Protein AF-A0A0M3JD39-F1 (afdb_monomer_lite)

Secondary structure (DSSP, 8-state):
-GGG---HHHHHHHHHHHGGGT-SSEEEHHHHHHHHHHHHHHHHHTT-GGGHHHHHHHHHHHH--TTSS-TTEEEHHHHHHHHTT--HHHHHHHHHHHHHHHHHHHT--HHHHHHHHHHHTT-SSPPPHHHHHHHHHHHHSS-HHHHHHHHHHHHHH-SSSHHHHHHHHHHHT--

Organism: Anisakis simplex (NCBI:txid6269)

pLDDT: mean 79.75, std 14.29, range [44.03, 97.19]

Foldseek 3Di:
DVVLPFDPLLVVLQCQLCVVVVHHWKGFLVSSLVSCLVRLVVLLCVPPVPCSVVLSVVLLPQLADPPDPCRGMGTPCSSSVVRPPHDDSVVSVVSSLLSQLLCLLVVLDLVSLLVSLVVVLPDLDAPDLVSLLSLLVSCPDPDPSSVVSSVVSVVSNPPDDHPVSSVVSNVVVVD

Radius of gyration: 19.12 Å; chains: 1; bounding box: 39×34×53 Å

Sequence (175 aa):
MADLNVDSEVRDVWLSTVFPLNVAFIVPMETLRRQIRSHFGLIVERCYPDLVNNVIDTIMSLLNDKAEWEPELISVFQFVTLFRGKHVTPFIENLAHEAWITSSLSSRQVSSVHEVMNRLSQVPVVPPLESLRHISLVLVCPDRQIQVIIGSCIILISLSELISDFLQSFHSLFL

Structure (mmCIF, N/CA/C/O backbone):
data_AF-A0A0M3JD39-F1
#
_entry.id   AF-A0A0M3JD39-F1
#
loop_
_atom_site.group_PDB
_atom_site.id
_atom_site.type_symbol
_atom_site.label_atom_id
_atom_site.label_alt_id
_atom_site.label_comp_id
_atom_site.label_asym_id
_atom_site.label_entity_id
_atom_site.label_seq_id
_atom_site.pdbx_PDB_ins_code
_atom_site.Cartn_x
_atom_site.Cartn_y
_atom_site.Cartn_z
_atom_site.occupancy
_atom_site.B_iso_or_equiv
_atom_site.auth_seq_id
_atom_site.auth_comp_id
_atom_site.auth_asym_id
_atom_site.auth_atom_id
_atom_site.pdbx_PDB_model_num
ATOM 1 N N . MET A 1 1 ? -16.790 -3.753 16.085 1.00 56.59 1 MET A N 1
ATOM 2 C CA . MET A 1 1 ? -15.645 -4.026 15.176 1.00 56.59 1 MET A CA 1
ATOM 3 C C . MET A 1 1 ? -15.625 -5.459 14.663 1.00 56.59 1 MET A C 1
ATOM 5 O O . MET A 1 1 ? -15.325 -5.627 13.489 1.00 56.59 1 MET A O 1
ATOM 9 N N . ALA A 1 2 ? -15.956 -6.473 15.477 1.00 52.16 2 ALA A N 1
ATOM 10 C CA . ALA A 1 2 ? -16.177 -7.836 14.972 1.00 52.16 2 ALA A CA 1
ATOM 11 C C . ALA A 1 2 ? -17.248 -7.870 13.857 1.00 52.16 2 ALA A C 1
ATOM 13 O O . ALA A 1 2 ? -17.070 -8.552 12.856 1.00 52.16 2 ALA A O 1
ATOM 14 N N . ASP A 1 3 ? -18.269 -7.013 13.963 1.00 58.50 3 ASP A N 1
ATOM 15 C CA . ASP A 1 3 ? -19.356 -6.892 12.975 1.00 58.50 3 ASP A CA 1
ATOM 16 C C . ASP A 1 3 ? -18.955 -6.216 11.653 1.00 58.50 3 ASP A C 1
ATOM 18 O O . ASP A 1 3 ? -19.733 -6.195 10.704 1.00 58.50 3 ASP A O 1
ATOM 22 N N . LEU A 1 4 ? -17.750 -5.636 11.568 1.00 63.84 4 LEU A N 1
ATOM 23 C CA . LEU A 1 4 ? -17.287 -4.934 10.364 1.00 63.84 4 LEU A CA 1
ATOM 24 C C . LEU A 1 4 ? -16.603 -5.867 9.349 1.00 63.84 4 LEU A C 1
ATOM 26 O O . LEU A 1 4 ? -16.231 -5.410 8.271 1.00 63.84 4 LEU A O 1
ATOM 30 N N . ASN A 1 5 ? -16.482 -7.161 9.676 1.00 70.75 5 ASN A N 1
ATOM 31 C CA . ASN A 1 5 ? -15.933 -8.219 8.821 1.00 70.75 5 ASN A CA 1
ATOM 32 C C . ASN A 1 5 ? -14.549 -7.882 8.230 1.00 70.75 5 ASN A C 1
ATOM 34 O O . ASN A 1 5 ? -14.297 -8.062 7.040 1.00 70.75 5 ASN A O 1
ATOM 38 N N . VAL A 1 6 ? -13.675 -7.332 9.074 1.00 77.69 6 VAL A N 1
ATOM 39 C CA . VAL A 1 6 ? -12.301 -6.949 8.722 1.00 77.69 6 VAL A CA 1
ATOM 40 C C . VAL A 1 6 ? -11.326 -7.922 9.363 1.00 77.69 6 VAL A C 1
ATOM 42 O O . VAL A 1 6 ? -11.576 -8.389 10.484 1.00 77.69 6 VAL A O 1
ATOM 45 N N . ASP A 1 7 ? -10.227 -8.178 8.655 1.00 84.94 7 ASP A N 1
ATOM 46 C CA . ASP A 1 7 ? -9.098 -8.991 9.105 1.00 84.94 7 ASP A CA 1
ATOM 47 C C . ASP A 1 7 ? -8.640 -8.590 10.522 1.00 84.94 7 ASP A C 1
ATOM 49 O O . ASP A 1 7 ? -8.709 -7.414 10.906 1.00 84.94 7 ASP A O 1
ATOM 53 N N . SER A 1 8 ? -8.198 -9.569 11.314 1.00 88.25 8 SER A N 1
ATOM 54 C CA . SER A 1 8 ? -7.684 -9.340 12.667 1.00 88.25 8 SER A CA 1
ATOM 55 C C . SER A 1 8 ? -6.525 -8.351 12.670 1.00 88.25 8 SER A C 1
ATOM 57 O O . SER A 1 8 ? -6.513 -7.467 13.517 1.00 88.25 8 SER A O 1
ATOM 59 N N . GLU A 1 9 ? -5.630 -8.408 11.683 1.00 90.62 9 GLU A N 1
ATOM 60 C CA . GLU A 1 9 ? -4.468 -7.510 11.633 1.00 90.62 9 GLU A CA 1
ATOM 61 C C . GLU A 1 9 ? -4.879 -6.036 11.485 1.00 90.62 9 GLU A C 1
ATOM 63 O O . GLU A 1 9 ? -4.348 -5.153 12.157 1.00 90.62 9 GLU A O 1
ATOM 68 N N . VAL A 1 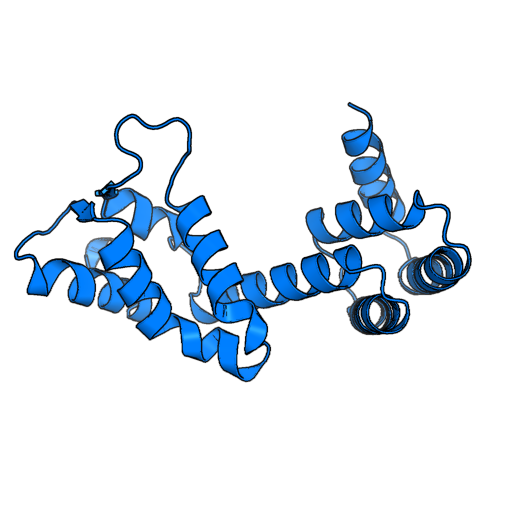10 ? -5.888 -5.754 10.654 1.00 92.75 10 VAL A N 1
ATOM 69 C CA . VAL A 1 10 ? -6.434 -4.394 10.495 1.00 92.75 10 VAL A CA 1
ATOM 70 C C . VAL A 1 10 ? -7.144 -3.944 11.764 1.00 92.75 10 VAL A C 1
ATOM 72 O O . VAL A 1 10 ? -7.052 -2.780 12.158 1.00 92.75 10 VAL A O 1
ATOM 75 N N . ARG A 1 11 ? -7.848 -4.859 12.434 1.00 91.38 11 ARG A N 1
ATOM 76 C CA . ARG A 1 11 ? -8.485 -4.561 13.717 1.00 91.38 11 ARG A CA 1
ATOM 77 C C . ARG A 1 11 ? -7.454 -4.196 14.778 1.00 91.38 11 ARG A C 1
ATOM 79 O O . ARG A 1 11 ? -7.678 -3.226 15.498 1.00 91.38 11 ARG A O 1
ATOM 86 N N . ASP A 1 12 ? -6.348 -4.925 14.842 1.00 93.19 12 ASP A N 1
ATOM 87 C CA . ASP A 1 12 ? -5.284 -4.702 15.816 1.00 93.19 12 ASP A CA 1
ATOM 88 C C . ASP A 1 12 ? -4.631 -3.331 15.619 1.00 93.19 12 ASP A C 1
ATOM 90 O O . ASP A 1 12 ? -4.469 -2.601 16.595 1.00 93.19 12 ASP A O 1
ATOM 94 N N . VAL A 1 13 ? -4.404 -2.911 14.367 1.00 95.50 13 VAL A N 1
ATOM 95 C CA . VAL A 1 13 ? -3.943 -1.548 14.042 1.00 95.50 13 VAL A CA 1
ATOM 96 C C . VAL A 1 13 ? -4.898 -0.481 14.578 1.00 95.50 13 VAL A C 1
ATOM 98 O O . VAL A 1 13 ? -4.465 0.511 15.170 1.00 95.50 13 VAL A O 1
ATOM 101 N N . TRP A 1 14 ? -6.210 -0.646 14.380 1.00 94.88 14 TRP A N 1
ATOM 102 C CA . TRP A 1 14 ? -7.174 0.339 14.877 1.00 94.88 14 TRP A CA 1
ATOM 103 C C . TRP A 1 14 ? -7.189 0.376 16.405 1.00 94.88 14 TRP A C 1
ATOM 105 O O . TRP A 1 14 ? -7.091 1.450 16.999 1.00 94.88 14 TRP A O 1
ATOM 115 N N . LEU A 1 15 ? -7.267 -0.794 17.045 1.00 93.00 15 LEU A N 1
ATOM 116 C CA . LEU A 1 15 ? -7.310 -0.919 18.501 1.00 93.00 15 LEU A CA 1
ATOM 117 C C . LEU A 1 15 ? -6.044 -0.356 19.160 1.00 93.00 15 LEU A C 1
ATOM 119 O O . LEU A 1 15 ? -6.155 0.383 20.140 1.00 93.00 15 LEU A O 1
ATOM 123 N N . SER A 1 16 ? -4.862 -0.621 18.598 1.00 93.88 16 SER A N 1
ATOM 124 C CA . SER A 1 16 ? -3.594 -0.071 19.088 1.00 93.88 16 SER A CA 1
ATOM 125 C C . SER A 1 16 ? -3.497 1.449 18.911 1.00 93.88 16 SER A C 1
ATOM 127 O O . SER A 1 16 ? -2.785 2.113 19.664 1.00 93.88 16 SER A O 1
ATOM 129 N N . THR A 1 17 ? -4.232 2.016 17.948 1.00 93.88 17 THR A N 1
ATOM 130 C CA . THR A 1 17 ? -4.314 3.465 17.722 1.00 93.88 17 THR A CA 1
ATOM 131 C C . THR A 1 17 ? -5.248 4.142 18.725 1.00 93.88 17 THR A C 1
ATOM 133 O O . THR A 1 17 ? -4.900 5.184 19.282 1.00 93.88 17 THR A O 1
ATOM 136 N N . VAL A 1 18 ? -6.434 3.574 18.962 1.00 93.56 18 VAL A N 1
ATOM 137 C CA . VAL A 1 18 ? -7.475 4.218 19.781 1.00 93.56 18 VAL A CA 1
ATOM 138 C C . VAL A 1 18 ? -7.276 4.028 21.282 1.00 93.56 18 VAL A C 1
ATOM 140 O O . VAL A 1 18 ? -7.604 4.930 22.054 1.00 93.56 18 VAL A O 1
ATOM 143 N N . PHE A 1 19 ? -6.717 2.887 21.705 1.00 89.81 19 PHE A N 1
ATOM 144 C CA . PHE A 1 19 ? -6.573 2.547 23.122 1.00 89.81 19 PHE A CA 1
ATOM 145 C C . PHE A 1 19 ? -5.743 3.580 23.909 1.00 89.81 19 PHE A C 1
ATOM 147 O O . PHE A 1 19 ? -6.220 4.037 24.948 1.00 89.81 19 PHE A O 1
ATOM 154 N N . PRO A 1 20 ? -4.571 4.051 23.426 1.00 87.69 20 PRO A N 1
ATOM 155 C CA . PRO A 1 20 ? -3.790 5.074 24.129 1.00 87.69 20 PRO A CA 1
ATOM 156 C C . PRO A 1 20 ? -4.463 6.451 24.174 1.00 87.69 20 PRO A C 1
ATOM 158 O O . PRO A 1 20 ? -4.124 7.275 25.019 1.00 87.69 20 PRO A O 1
ATOM 161 N N . LEU A 1 21 ? -5.384 6.718 23.246 1.00 86.06 21 LEU A N 1
ATOM 162 C CA . LEU A 1 21 ? -6.061 8.006 23.099 1.00 86.06 21 LEU A CA 1
ATOM 163 C C . LEU A 1 21 ? -7.397 8.067 23.854 1.00 86.06 21 LEU A C 1
ATOM 165 O O . LEU A 1 21 ? -7.973 9.145 23.967 1.00 86.06 21 LEU A O 1
ATOM 169 N N . ASN A 1 22 ? -7.894 6.931 24.357 1.00 87.25 22 ASN A N 1
ATOM 170 C CA . ASN A 1 22 ? -9.224 6.802 24.959 1.00 87.25 22 ASN A CA 1
ATOM 171 C C . ASN A 1 22 ? -10.356 7.341 24.053 1.00 87.25 22 ASN A C 1
ATOM 173 O O . ASN A 1 22 ? -11.331 7.931 24.518 1.00 87.25 22 ASN A O 1
ATOM 177 N N . VAL A 1 23 ? -10.208 7.150 22.740 1.00 85.56 23 VAL A N 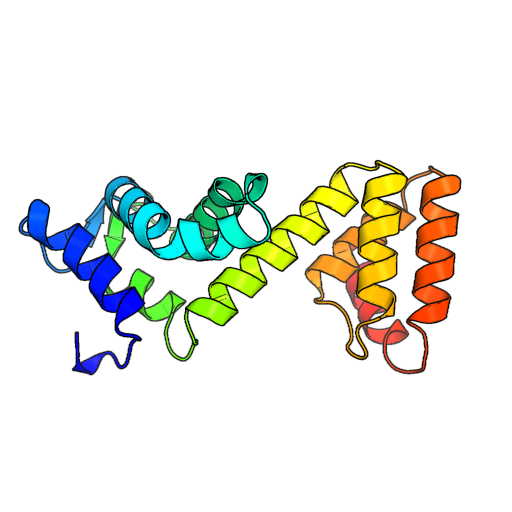1
ATOM 178 C CA . VAL A 1 23 ? -11.223 7.455 21.717 1.00 85.56 23 VAL A CA 1
ATOM 179 C C . VAL A 1 23 ? -11.722 6.151 21.094 1.00 85.56 23 VAL A C 1
ATOM 181 O O . VAL A 1 23 ? -11.231 5.078 21.427 1.00 85.56 23 VAL A O 1
ATOM 184 N N . ALA A 1 24 ? -12.714 6.212 20.204 1.00 80.31 24 ALA A N 1
ATOM 185 C CA . ALA A 1 24 ? -13.252 5.006 19.561 1.00 80.31 24 ALA A CA 1
ATOM 186 C C . ALA A 1 24 ? -13.388 5.120 18.038 1.00 80.31 24 ALA A C 1
ATOM 188 O O . ALA A 1 24 ? -13.113 4.155 17.323 1.00 80.31 24 ALA A O 1
ATOM 189 N N . PHE A 1 25 ? -13.816 6.283 17.539 1.00 87.62 25 PHE A N 1
ATOM 190 C CA . PHE A 1 25 ? -14.304 6.410 16.163 1.00 87.62 25 PHE A CA 1
ATOM 191 C C . PHE A 1 25 ? -13.451 7.285 15.255 1.00 87.62 25 PHE A C 1
ATOM 193 O O . PHE A 1 25 ? -13.523 7.107 14.045 1.00 87.62 25 PHE A O 1
ATOM 200 N N . ILE A 1 26 ? -12.675 8.214 15.807 1.00 91.94 26 ILE A N 1
ATOM 201 C CA . ILE A 1 26 ? -11.874 9.175 15.045 1.00 91.94 26 ILE A CA 1
ATOM 202 C C . ILE A 1 26 ? -10.506 9.269 15.710 1.00 91.94 26 ILE A C 1
ATOM 204 O O . ILE A 1 26 ? -10.424 9.324 16.940 1.00 91.94 26 ILE A O 1
ATOM 208 N N . VAL A 1 27 ? -9.446 9.256 14.905 1.00 93.69 27 VAL A N 1
ATOM 209 C CA . VAL A 1 27 ? -8.057 9.311 15.370 1.00 93.69 27 VAL A CA 1
ATOM 210 C C . VAL A 1 27 ? -7.240 10.311 14.552 1.00 93.69 27 VAL A C 1
ATOM 212 O O . VAL A 1 27 ? -7.514 10.488 13.365 1.00 93.69 27 VAL A O 1
ATOM 215 N N . PRO A 1 28 ? -6.195 10.919 15.141 1.00 93.19 28 PRO A N 1
ATOM 216 C CA . PRO A 1 28 ? -5.231 11.708 14.386 1.00 93.19 28 PRO A CA 1
ATOM 217 C C . PRO A 1 28 ? -4.488 10.852 13.359 1.00 93.19 28 PRO A C 1
ATOM 219 O O . PRO A 1 28 ? -3.964 9.780 13.694 1.00 93.19 28 PRO A O 1
ATOM 222 N N . MET A 1 29 ? -4.384 11.371 12.137 1.00 91.44 29 MET A N 1
ATOM 223 C CA . MET A 1 29 ? -3.742 10.731 10.990 1.00 91.44 29 MET A CA 1
ATOM 224 C C . MET A 1 29 ? -2.323 10.256 11.325 1.00 91.44 29 MET A C 1
ATOM 226 O O . MET A 1 29 ? -1.967 9.122 11.015 1.00 91.44 29 MET A O 1
ATOM 230 N N . GLU A 1 30 ? -1.541 11.055 12.057 1.00 91.94 30 GLU A N 1
ATOM 231 C CA . GLU A 1 30 ? -0.162 10.686 12.402 1.00 91.94 30 GLU A CA 1
ATOM 232 C C . GLU A 1 30 ? -0.028 9.613 13.479 1.00 91.94 30 GLU A C 1
ATOM 234 O O . GLU A 1 30 ? 0.966 8.881 13.543 1.00 91.94 30 GLU A O 1
ATOM 239 N N . THR A 1 31 ? -1.030 9.467 14.341 1.00 94.25 31 THR A N 1
ATOM 240 C CA . THR A 1 31 ? -1.051 8.340 15.276 1.00 94.25 31 THR A CA 1
ATOM 241 C C . THR A 1 31 ? -1.372 7.055 14.528 1.00 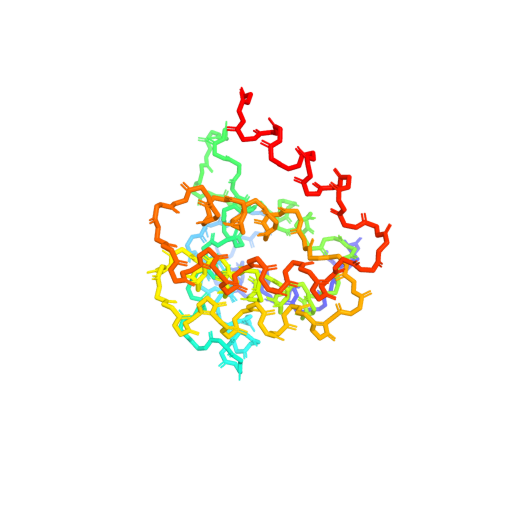94.25 31 THR A C 1
ATOM 243 O O . THR A 1 31 ? -0.666 6.063 14.710 1.00 94.25 31 THR A O 1
ATOM 246 N N . LEU A 1 32 ? -2.350 7.099 13.622 1.00 95.50 32 LEU A N 1
ATOM 247 C CA . LEU A 1 32 ? -2.697 5.962 12.776 1.00 95.50 32 LEU A CA 1
ATOM 248 C C . LEU A 1 32 ? -1.538 5.567 11.848 1.00 95.50 32 LEU A C 1
ATOM 250 O O . LEU A 1 32 ? -1.199 4.388 11.768 1.00 95.50 32 LEU A O 1
ATOM 254 N N . ARG A 1 33 ? -0.855 6.540 11.230 1.00 96.06 33 ARG A N 1
ATOM 255 C CA . ARG A 1 33 ? 0.331 6.321 10.384 1.00 96.06 33 ARG A CA 1
ATOM 256 C C . ARG A 1 33 ? 1.404 5.504 11.100 1.00 96.06 33 ARG A C 1
ATOM 258 O O . ARG A 1 33 ? 1.944 4.553 10.535 1.00 96.06 33 ARG A O 1
ATOM 265 N N . ARG A 1 34 ? 1.712 5.855 12.354 1.00 96.44 34 ARG A N 1
ATOM 266 C CA . ARG A 1 34 ? 2.702 5.132 13.170 1.00 96.44 34 ARG A CA 1
ATOM 267 C C . ARG A 1 34 ? 2.281 3.688 13.428 1.00 96.44 34 ARG A C 1
ATOM 269 O O . ARG A 1 34 ? 3.122 2.797 13.335 1.00 96.44 34 ARG A O 1
ATOM 276 N N . GLN A 1 35 ? 1.001 3.449 13.709 1.00 96.62 35 GLN A N 1
ATOM 277 C CA . GLN A 1 35 ? 0.489 2.097 13.945 1.00 96.62 35 GLN A CA 1
ATOM 278 C C . GLN A 1 35 ? 0.473 1.258 12.667 1.00 96.62 35 GLN A C 1
ATOM 280 O O . GLN A 1 35 ? 0.946 0.124 12.691 1.00 96.62 35 GLN A O 1
ATOM 285 N N . ILE A 1 36 ? 0.046 1.834 11.541 1.00 96.38 36 ILE A N 1
ATOM 286 C CA . ILE A 1 36 ? 0.116 1.204 10.217 1.00 96.38 36 ILE A CA 1
ATOM 287 C C . ILE A 1 36 ? 1.564 0.820 9.884 1.00 96.38 36 ILE A C 1
ATOM 289 O O . ILE A 1 36 ? 1.828 -0.332 9.547 1.00 96.38 36 ILE A O 1
ATOM 293 N N . ARG A 1 37 ? 2.527 1.738 10.060 1.00 97.19 37 ARG A N 1
ATOM 294 C CA . ARG A 1 37 ? 3.956 1.440 9.865 1.00 97.19 37 ARG A CA 1
ATOM 295 C C . ARG A 1 37 ? 4.432 0.305 10.773 1.00 97.19 37 ARG A C 1
ATOM 297 O O . ARG A 1 37 ? 5.148 -0.572 10.307 1.00 97.19 37 ARG A O 1
ATOM 304 N N . SER A 1 38 ? 4.046 0.314 12.049 1.00 96.75 38 SER A N 1
ATOM 305 C CA . SER A 1 38 ? 4.481 -0.701 13.015 1.00 96.75 38 SER A CA 1
ATOM 306 C C . SER A 1 38 ? 3.965 -2.104 12.691 1.00 96.75 38 SER A C 1
ATOM 308 O O . SER A 1 38 ? 4.678 -3.070 12.942 1.00 96.75 38 SER A O 1
ATOM 310 N N . HIS A 1 39 ? 2.743 -2.228 12.168 1.00 95.44 39 HIS A N 1
ATOM 311 C CA . HIS A 1 39 ? 2.133 -3.532 11.892 1.00 95.44 39 HIS A CA 1
ATOM 312 C C . HIS A 1 39 ? 2.459 -4.030 10.483 1.00 95.44 39 HIS A C 1
ATOM 314 O O . HIS A 1 39 ? 2.802 -5.194 10.305 1.00 95.44 39 HIS A O 1
ATOM 320 N N . PHE A 1 40 ? 2.397 -3.153 9.479 1.00 95.38 40 PHE A N 1
ATOM 321 C CA . PHE A 1 40 ? 2.548 -3.546 8.075 1.00 95.38 40 PHE A CA 1
ATOM 322 C C . PHE A 1 40 ? 3.956 -3.318 7.525 1.00 95.38 40 PHE A C 1
ATOM 324 O O . PHE A 1 40 ? 4.293 -3.860 6.476 1.00 95.38 40 PHE A O 1
ATOM 331 N N . GLY A 1 41 ? 4.809 -2.563 8.225 1.00 94.75 41 GLY A N 1
ATOM 332 C CA . GLY A 1 41 ? 6.164 -2.260 7.762 1.00 94.75 41 GLY A CA 1
ATOM 333 C C . GLY A 1 41 ? 6.990 -3.514 7.487 1.00 94.75 41 GLY A C 1
ATOM 334 O O . GLY A 1 41 ? 7.598 -3.618 6.428 1.00 94.75 41 GLY A O 1
ATOM 335 N N . LEU A 1 42 ? 6.919 -4.514 8.371 1.00 94.25 42 LEU A N 1
ATOM 336 C CA . LEU A 1 42 ? 7.655 -5.774 8.221 1.00 94.25 42 LEU A CA 1
ATOM 337 C C . LEU A 1 42 ? 7.256 -6.578 6.977 1.00 94.25 42 LEU A C 1
ATOM 339 O O . LEU A 1 42 ? 8.078 -7.329 6.455 1.00 94.25 42 LEU A O 1
ATOM 343 N N . ILE A 1 43 ? 6.015 -6.441 6.501 1.00 94.19 43 ILE A N 1
ATOM 344 C CA . ILE A 1 43 ? 5.557 -7.095 5.267 1.00 94.19 43 ILE A CA 1
ATOM 345 C C . ILE A 1 43 ? 6.348 -6.527 4.084 1.00 94.19 43 ILE A C 1
ATOM 347 O O . ILE A 1 43 ? 6.888 -7.276 3.275 1.00 94.19 43 ILE A O 1
ATOM 351 N N . VAL A 1 44 ? 6.491 -5.200 4.043 1.00 94.75 44 VAL A N 1
ATOM 352 C CA . VAL A 1 44 ? 7.227 -4.486 2.994 1.00 94.75 44 VAL A CA 1
ATOM 353 C C . VAL A 1 44 ? 8.739 -4.695 3.129 1.00 94.75 44 VAL A C 1
ATOM 355 O O . VAL A 1 44 ? 9.409 -4.973 2.136 1.00 94.75 44 VAL A O 1
ATOM 358 N N . GLU A 1 45 ? 9.282 -4.625 4.349 1.00 94.31 45 GLU A N 1
ATOM 359 C CA . GLU A 1 45 ? 10.729 -4.704 4.616 1.00 94.31 45 GLU A CA 1
ATOM 360 C C . GLU A 1 45 ? 11.378 -6.000 4.123 1.00 94.31 45 GLU A C 1
ATOM 362 O O . GLU A 1 45 ? 12.549 -5.991 3.747 1.00 94.31 45 GLU A O 1
ATOM 367 N N . ARG A 1 46 ? 10.625 -7.106 4.074 1.00 90.56 46 ARG A N 1
ATOM 368 C CA . ARG A 1 46 ? 11.127 -8.412 3.616 1.00 90.56 46 ARG A CA 1
ATOM 369 C C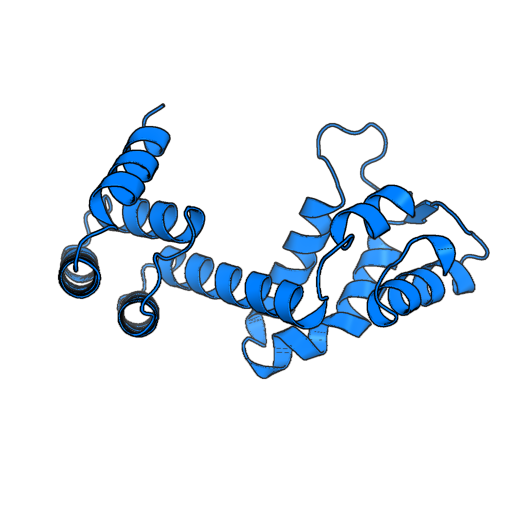 . ARG A 1 46 ? 11.617 -8.407 2.172 1.00 90.56 46 ARG A C 1
ATOM 371 O O . ARG A 1 46 ? 12.555 -9.133 1.855 1.00 90.56 46 ARG A O 1
ATOM 378 N N . CYS A 1 47 ? 10.973 -7.630 1.307 1.00 85.19 47 CYS A N 1
ATOM 379 C CA . CYS A 1 47 ? 11.263 -7.616 -0.127 1.00 85.19 47 CYS A CA 1
ATOM 380 C C . CYS A 1 47 ? 11.731 -6.244 -0.623 1.00 85.19 47 CYS A C 1
ATOM 382 O O . CYS A 1 47 ? 12.471 -6.175 -1.602 1.00 85.19 47 CYS A O 1
ATOM 384 N N . TYR A 1 48 ? 11.315 -5.169 0.049 1.00 92.00 48 TYR A N 1
ATOM 385 C CA . TYR A 1 48 ? 11.485 -3.787 -0.392 1.00 92.00 48 TYR A CA 1
ATOM 386 C C . TYR A 1 48 ? 11.800 -2.847 0.790 1.00 92.00 48 TYR A C 1
ATOM 388 O O . TYR A 1 48 ? 11.007 -1.951 1.094 1.00 92.00 48 TYR A O 1
ATOM 396 N N . PRO A 1 49 ? 12.948 -3.017 1.474 1.00 91.94 49 PRO A N 1
ATOM 397 C CA . PRO A 1 49 ? 13.274 -2.282 2.704 1.00 91.94 49 PRO A CA 1
ATOM 398 C C . PRO A 1 49 ? 13.264 -0.758 2.532 1.00 91.94 49 PRO A C 1
ATOM 400 O O . PRO A 1 49 ? 12.814 -0.035 3.419 1.00 91.94 49 PRO A O 1
ATOM 403 N N . ASP A 1 50 ? 13.667 -0.262 1.364 1.00 93.69 50 ASP A N 1
ATOM 404 C CA . ASP A 1 50 ? 13.730 1.178 1.094 1.00 93.69 50 ASP A CA 1
ATOM 405 C C . ASP A 1 50 ? 12.362 1.796 0.748 1.00 93.69 50 ASP A C 1
ATOM 407 O O . ASP A 1 50 ? 12.227 3.017 0.686 1.00 93.69 50 ASP A O 1
ATOM 411 N N . LEU A 1 51 ? 11.324 0.975 0.539 1.00 94.56 51 LEU A N 1
ATOM 412 C CA . LEU A 1 51 ? 10.000 1.429 0.093 1.00 94.56 51 LEU A CA 1
ATOM 413 C C . LEU A 1 51 ? 8.953 1.476 1.201 1.00 94.56 51 LEU A C 1
ATOM 415 O O . LEU A 1 51 ? 7.826 1.892 0.938 1.00 94.56 51 LEU A O 1
ATOM 419 N N . VAL A 1 52 ? 9.302 1.109 2.437 1.00 96.25 52 VAL A N 1
ATOM 420 C CA . VAL A 1 52 ? 8.348 1.071 3.557 1.00 96.25 52 VAL A CA 1
ATOM 421 C C . VAL A 1 52 ? 7.611 2.394 3.682 1.00 96.25 52 VAL A C 1
ATOM 423 O O . VAL A 1 52 ? 6.388 2.411 3.633 1.00 96.25 52 VAL A O 1
ATOM 426 N N . ASN A 1 53 ? 8.340 3.509 3.787 1.00 94.81 53 ASN A N 1
ATOM 427 C CA . ASN A 1 53 ? 7.719 4.825 3.939 1.00 94.81 53 ASN A CA 1
ATOM 428 C C . ASN A 1 53 ? 6.817 5.173 2.754 1.00 94.81 53 ASN A C 1
ATOM 430 O O . ASN A 1 53 ? 5.697 5.601 2.993 1.00 94.81 53 ASN A O 1
ATOM 434 N N . ASN A 1 54 ? 7.241 4.886 1.521 1.00 94.31 54 ASN A N 1
ATOM 435 C CA . ASN A 1 54 ? 6.443 5.149 0.321 1.00 94.31 54 ASN A CA 1
ATOM 436 C C . ASN A 1 54 ? 5.123 4.365 0.328 1.00 94.31 54 ASN A C 1
ATOM 438 O O . ASN A 1 54 ? 4.077 4.896 -0.047 1.00 94.31 54 ASN A O 1
ATOM 442 N N . VAL A 1 55 ? 5.149 3.108 0.779 1.00 95.12 55 VAL A N 1
ATOM 443 C CA . VAL A 1 55 ? 3.936 2.291 0.916 1.00 95.12 55 VAL A CA 1
ATOM 444 C C . VAL A 1 55 ? 3.034 2.853 2.013 1.00 95.12 55 VAL A C 1
ATOM 446 O O . VAL A 1 55 ? 1.834 2.998 1.789 1.00 95.12 55 VAL A O 1
ATOM 449 N N . ILE A 1 56 ? 3.591 3.237 3.170 1.00 95.81 56 ILE A N 1
ATOM 450 C CA . ILE A 1 56 ? 2.801 3.871 4.236 1.00 95.81 56 ILE A CA 1
ATOM 451 C C . ILE A 1 56 ? 2.186 5.183 3.734 1.00 95.81 56 ILE A C 1
ATOM 453 O O . ILE A 1 56 ? 0.993 5.391 3.919 1.00 95.81 56 ILE A O 1
ATOM 457 N N . ASP A 1 57 ? 2.953 6.031 3.047 1.00 93.00 57 ASP A N 1
ATOM 458 C CA . ASP A 1 57 ? 2.472 7.271 2.428 1.00 93.00 57 ASP A CA 1
ATOM 459 C C . ASP A 1 57 ? 1.318 7.022 1.459 1.00 93.00 57 ASP A C 1
ATOM 461 O O . ASP A 1 57 ? 0.317 7.737 1.489 1.00 93.00 57 ASP A O 1
ATOM 465 N N . THR A 1 58 ? 1.423 5.969 0.649 1.00 92.56 58 THR A N 1
ATOM 466 C CA . THR A 1 58 ? 0.365 5.570 -0.282 1.00 92.56 58 THR A CA 1
ATOM 467 C C . THR A 1 58 ? -0.903 5.180 0.474 1.00 92.56 58 THR A C 1
ATOM 469 O O . THR A 1 58 ? -1.969 5.715 0.182 1.00 92.56 58 THR A O 1
ATOM 472 N N . ILE A 1 59 ? -0.803 4.332 1.504 1.00 94.19 59 ILE A N 1
ATOM 473 C CA . ILE A 1 59 ? -1.950 3.953 2.349 1.00 94.19 59 ILE A CA 1
ATOM 474 C C . ILE A 1 59 ? -2.577 5.192 2.989 1.00 94.19 59 ILE A C 1
ATOM 476 O O . ILE A 1 59 ? -3.792 5.358 2.947 1.00 94.19 59 ILE A O 1
ATOM 480 N N . MET A 1 60 ? -1.755 6.087 3.538 1.00 93.12 60 MET A N 1
ATOM 481 C CA . MET A 1 60 ? -2.231 7.328 4.142 1.00 93.12 60 MET A CA 1
ATOM 482 C C . MET A 1 60 ? -2.940 8.229 3.126 1.00 93.12 60 MET A C 1
ATOM 484 O O . MET A 1 60 ? -3.956 8.829 3.460 1.00 93.12 60 MET A O 1
ATOM 488 N N . SER A 1 61 ? -2.453 8.292 1.885 1.00 90.00 61 SER A N 1
ATOM 489 C CA . SER A 1 61 ? -3.113 9.041 0.812 1.00 90.00 61 SER A CA 1
ATOM 490 C C . SER A 1 61 ? -4.433 8.410 0.363 1.00 90.00 61 SER A C 1
ATOM 492 O O . SER A 1 61 ? -5.344 9.130 -0.017 1.00 90.00 61 SER A O 1
ATOM 494 N N . LEU A 1 62 ? -4.562 7.082 0.444 1.00 90.50 62 LEU A N 1
ATOM 495 C CA . LEU A 1 62 ? -5.812 6.376 0.143 1.00 90.50 62 LEU A CA 1
ATOM 496 C C . LEU A 1 62 ? -6.855 6.551 1.253 1.00 90.50 62 LEU A C 1
ATOM 498 O O . LEU A 1 62 ? -8.049 6.433 0.994 1.00 90.50 62 LEU A O 1
ATOM 502 N N . LEU A 1 63 ? -6.408 6.792 2.488 1.00 89.75 63 LEU A N 1
ATOM 503 C CA . LEU A 1 63 ? -7.282 7.072 3.627 1.00 89.75 63 LEU A CA 1
ATOM 504 C C . LEU A 1 63 ? -7.787 8.515 3.648 1.00 89.75 63 LEU A C 1
ATOM 506 O O . LEU A 1 63 ? -8.829 8.770 4.245 1.00 89.75 63 LEU A O 1
ATOM 510 N N . ASN A 1 64 ? -7.038 9.435 3.044 1.00 83.06 64 ASN A N 1
ATOM 511 C CA . ASN A 1 64 ? -7.305 10.862 3.093 1.00 83.06 64 ASN A CA 1
ATOM 512 C C . ASN A 1 64 ? -7.709 11.367 1.706 1.00 83.06 64 ASN A C 1
ATOM 514 O O . ASN A 1 64 ? -6.858 11.564 0.834 1.00 83.06 64 ASN A O 1
ATOM 518 N N . ASP A 1 65 ? -9.005 11.585 1.499 1.00 67.12 65 ASP A N 1
ATOM 519 C CA . ASP A 1 65 ? -9.465 12.280 0.305 1.00 67.12 65 ASP A CA 1
ATOM 520 C C . ASP A 1 65 ? -9.100 13.764 0.446 1.00 67.12 65 ASP A C 1
ATOM 522 O O . ASP A 1 65 ? -9.608 14.474 1.314 1.00 67.12 65 ASP A O 1
ATOM 526 N N . LYS A 1 66 ? -8.193 14.253 -0.409 1.00 61.28 66 LYS A N 1
ATOM 527 C CA . LYS A 1 66 ? -7.680 15.637 -0.370 1.00 61.28 66 LYS A CA 1
ATOM 528 C C . LYS A 1 66 ? -8.778 16.702 -0.536 1.00 61.28 66 LYS A C 1
ATOM 530 O O . LYS A 1 66 ? -8.481 17.889 -0.419 1.00 61.28 66 LYS A O 1
ATOM 535 N N . ALA A 1 67 ? -10.009 16.294 -0.846 1.00 58.97 67 ALA A N 1
ATOM 536 C CA . ALA A 1 67 ? -11.189 17.143 -0.931 1.00 58.97 67 ALA A CA 1
ATOM 537 C C . ALA A 1 67 ? -11.941 17.345 0.409 1.00 58.97 67 ALA A C 1
ATOM 539 O O . ALA A 1 67 ? -12.915 18.100 0.428 1.00 58.97 67 ALA A O 1
ATOM 540 N N . GLU A 1 68 ? -11.540 16.701 1.514 1.00 59.88 68 GLU A N 1
ATOM 541 C CA . GLU A 1 68 ? -12.252 16.775 2.802 1.00 59.88 68 GLU A CA 1
ATOM 542 C C . GLU A 1 68 ? -11.867 17.971 3.703 1.00 59.88 68 GLU A C 1
ATOM 544 O O . GLU A 1 68 ? -10.805 18.581 3.586 1.00 59.88 68 GLU A O 1
ATOM 549 N N . TRP A 1 69 ? -12.782 18.310 4.625 1.00 55.56 69 TRP A N 1
ATOM 550 C CA . TRP A 1 69 ? -12.724 19.480 5.519 1.00 55.56 69 TRP A CA 1
ATOM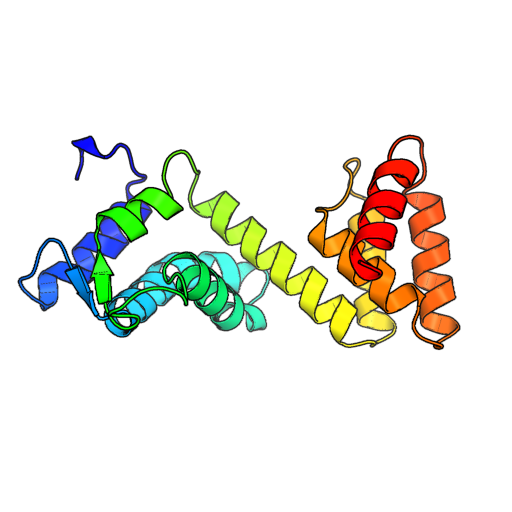 551 C C . TRP A 1 69 ? -11.727 19.331 6.688 1.00 55.56 69 TRP A C 1
ATOM 553 O O . TRP A 1 69 ? -11.233 20.340 7.187 1.00 55.56 69 TRP A O 1
ATOM 563 N N . GLU A 1 70 ? -11.387 18.100 7.096 1.00 64.00 70 GLU A N 1
ATOM 564 C CA . GLU A 1 70 ? -10.453 17.804 8.199 1.00 64.00 70 GLU A CA 1
ATOM 565 C C . GLU A 1 70 ? -9.408 16.743 7.790 1.00 64.00 70 GLU A C 1
ATOM 567 O O . GLU A 1 70 ? -9.470 15.598 8.236 1.00 64.00 70 GLU A O 1
ATOM 572 N N . PRO A 1 71 ? -8.401 17.101 6.972 1.00 70.25 71 PRO A N 1
ATOM 573 C CA . PRO A 1 71 ? -7.440 16.143 6.410 1.00 70.25 71 PRO A CA 1
ATOM 574 C C . PRO A 1 71 ? -6.504 15.503 7.451 1.00 70.25 71 PRO A C 1
ATOM 576 O O . PRO A 1 71 ? -5.702 14.641 7.107 1.00 70.25 71 PRO A O 1
ATOM 579 N N . GLU A 1 72 ? -6.552 15.936 8.711 1.00 85.94 72 GLU A N 1
ATOM 580 C CA . GLU A 1 72 ? -5.686 15.452 9.791 1.00 85.94 72 GLU A CA 1
ATOM 581 C C . GLU A 1 72 ? -6.347 14.374 10.664 1.00 85.94 72 GLU A C 1
ATOM 583 O O . GLU A 1 72 ? -5.688 13.795 11.534 1.00 85.94 72 GLU A O 1
ATOM 588 N N . LEU A 1 73 ? -7.633 14.083 10.449 1.00 90.12 73 LEU A N 1
ATOM 589 C CA . LEU A 1 73 ? -8.397 13.103 11.215 1.00 90.12 73 LEU A CA 1
ATOM 590 C C . LEU A 1 73 ? -8.903 11.985 10.307 1.00 90.12 73 LEU A C 1
ATOM 592 O O . LEU A 1 73 ? -9.365 12.226 9.202 1.00 90.12 73 LEU A O 1
ATOM 596 N N . ILE A 1 74 ? -8.840 10.749 10.802 1.00 91.94 74 ILE A N 1
ATOM 597 C CA . ILE A 1 74 ? -9.337 9.567 10.095 1.00 91.94 74 ILE A CA 1
ATOM 598 C C . ILE A 1 74 ? -10.398 8.888 10.952 1.00 91.94 74 ILE A C 1
ATOM 600 O O . ILE A 1 74 ? -10.178 8.588 12.130 1.00 91.94 74 ILE A O 1
ATOM 604 N N . SER A 1 75 ? -11.552 8.616 10.352 1.00 91.69 75 SER A N 1
ATOM 605 C CA . SER A 1 75 ? -12.617 7.842 10.981 1.00 91.69 75 SER A CA 1
ATOM 606 C C . SER A 1 75 ? -12.390 6.332 10.851 1.00 91.69 75 SER A C 1
ATOM 608 O O . SER A 1 75 ? -11.789 5.842 9.891 1.00 91.69 75 SER A O 1
ATOM 610 N N . VAL A 1 76 ? -12.964 5.559 11.779 1.00 91.62 76 VAL A N 1
ATOM 611 C CA . VAL A 1 76 ? -12.968 4.089 11.708 1.00 91.62 76 VAL A CA 1
ATOM 612 C C . VAL A 1 76 ? -13.611 3.599 10.415 1.00 91.62 76 VAL A C 1
ATOM 614 O O . VAL A 1 76 ? -13.224 2.562 9.890 1.00 91.62 76 VAL A O 1
ATOM 617 N N . PHE A 1 77 ? -14.581 4.343 9.878 1.00 89.69 77 PHE A N 1
ATOM 618 C CA . PHE A 1 77 ? -15.279 3.975 8.654 1.00 89.69 77 PHE A CA 1
ATOM 619 C C . PHE A 1 77 ? -14.392 4.151 7.425 1.00 89.69 77 PHE A C 1
ATOM 621 O O . PHE A 1 77 ? -14.350 3.233 6.611 1.00 89.69 77 PHE A O 1
ATOM 628 N N . GLN A 1 78 ? -13.645 5.254 7.312 1.00 90.81 78 GLN A N 1
ATOM 629 C CA . GLN A 1 78 ? -12.645 5.436 6.248 1.00 90.81 78 GLN A CA 1
ATOM 630 C C . GLN A 1 78 ? -11.587 4.332 6.315 1.00 90.81 78 GLN A C 1
ATOM 632 O O . GLN A 1 78 ? -11.347 3.632 5.330 1.00 90.81 78 GLN A O 1
ATOM 637 N N . PHE A 1 79 ? -11.041 4.097 7.512 1.00 93.06 79 PHE A N 1
ATOM 638 C CA . PHE A 1 79 ? -10.036 3.064 7.735 1.00 93.06 79 PHE A CA 1
ATOM 639 C C . PHE A 1 79 ? -10.533 1.665 7.360 1.00 93.06 79 PHE A C 1
ATOM 641 O O . PHE A 1 79 ? -9.917 0.974 6.555 1.00 93.06 79 PHE A O 1
ATOM 648 N N . VAL A 1 80 ? -11.687 1.252 7.883 1.00 91.62 80 VAL A N 1
ATOM 649 C CA . VAL A 1 80 ? -12.266 -0.065 7.596 1.00 91.62 80 VAL A CA 1
ATOM 650 C C . VAL A 1 80 ? -12.658 -0.208 6.128 1.00 91.62 80 VAL A C 1
ATOM 652 O O . VAL A 1 80 ? -12.471 -1.280 5.554 1.00 91.62 80 VAL A O 1
ATOM 655 N N . THR A 1 81 ? -13.181 0.849 5.506 1.00 91.25 81 THR A N 1
ATOM 656 C CA . THR A 1 81 ? -13.591 0.817 4.096 1.00 91.25 81 THR A CA 1
ATOM 657 C C . THR A 1 81 ? -12.405 0.543 3.180 1.00 91.25 81 THR A C 1
ATOM 659 O O . THR A 1 81 ? -12.550 -0.247 2.249 1.00 91.25 81 THR A O 1
ATOM 662 N N . LEU A 1 82 ? -11.219 1.088 3.480 1.00 92.12 82 LEU A N 1
ATOM 663 C CA . LEU A 1 82 ? -10.013 0.827 2.692 1.00 92.12 82 LEU A CA 1
ATOM 664 C C . LEU A 1 82 ? -9.661 -0.668 2.621 1.00 92.12 82 LEU A C 1
ATOM 666 O O . LEU A 1 82 ? -9.232 -1.142 1.566 1.00 92.12 82 LEU A O 1
ATOM 670 N N . PHE A 1 83 ? -9.847 -1.410 3.714 1.00 92.00 83 PHE A N 1
ATOM 671 C CA . PHE A 1 83 ? -9.471 -2.827 3.819 1.00 92.00 83 PHE A CA 1
ATOM 672 C C . PHE A 1 83 ? -10.638 -3.798 3.611 1.00 92.00 83 PHE A C 1
ATOM 674 O O . PHE A 1 83 ? -10.443 -5.014 3.602 1.00 92.00 83 PHE A O 1
ATOM 681 N N . ARG A 1 84 ? -11.861 -3.293 3.442 1.00 89.06 84 ARG A N 1
ATOM 682 C CA . ARG A 1 84 ? -13.055 -4.129 3.329 1.00 89.06 84 ARG A CA 1
ATOM 683 C C . ARG A 1 84 ? -12.945 -5.088 2.143 1.00 89.06 84 ARG A C 1
ATOM 685 O O . ARG A 1 84 ? -12.744 -4.664 1.009 1.00 89.06 84 ARG A O 1
ATOM 692 N N . GLY A 1 85 ? -13.119 -6.382 2.415 1.00 86.62 85 GLY A N 1
ATOM 693 C CA . GLY A 1 85 ? -13.067 -7.437 1.397 1.00 86.62 85 GLY A CA 1
ATOM 694 C C . GLY A 1 85 ? -11.665 -7.745 0.860 1.00 86.62 85 GLY A C 1
ATOM 695 O O . GLY A 1 85 ? -11.552 -8.508 -0.095 1.00 86.62 85 GLY A O 1
ATOM 696 N N . LYS A 1 86 ? -10.606 -7.174 1.449 1.00 88.12 86 LYS A N 1
ATOM 697 C CA . LYS A 1 86 ? -9.215 -7.417 1.052 1.00 88.12 86 LYS A CA 1
ATOM 698 C C . LYS A 1 86 ? -8.516 -8.317 2.067 1.00 88.12 86 LYS A C 1
ATOM 700 O O . LYS A 1 86 ? -8.696 -8.154 3.271 1.00 88.12 86 LYS A O 1
ATOM 705 N N . HIS A 1 87 ? -7.661 -9.209 1.574 1.00 89.31 87 HIS A N 1
ATOM 706 C CA . HIS A 1 87 ? -6.633 -9.838 2.400 1.00 89.31 87 HIS A CA 1
ATOM 707 C C . HIS A 1 87 ? -5.487 -8.846 2.579 1.00 89.31 87 HIS A C 1
ATOM 709 O O . HIS A 1 87 ? -4.953 -8.334 1.593 1.00 89.31 87 HIS A O 1
ATOM 715 N N . VAL A 1 88 ? -5.134 -8.558 3.829 1.00 91.31 88 VAL A N 1
ATOM 716 C CA . VAL A 1 88 ? -4.258 -7.430 4.172 1.00 91.31 88 VAL A CA 1
ATOM 717 C C . VAL A 1 88 ? -2.852 -7.654 3.647 1.00 91.31 88 VAL A C 1
ATOM 719 O O . VAL A 1 88 ? -2.358 -6.823 2.896 1.00 91.31 88 VAL A O 1
ATOM 722 N N . THR A 1 89 ? -2.242 -8.796 3.957 1.00 91.31 89 THR A N 1
ATOM 723 C CA . THR A 1 89 ? -0.870 -9.096 3.530 1.00 91.31 89 THR A CA 1
ATOM 724 C C . THR A 1 89 ? -0.690 -9.015 2.009 1.00 91.31 89 THR A C 1
ATOM 726 O O . THR A 1 89 ? 0.116 -8.189 1.582 1.00 91.31 89 THR A O 1
ATOM 729 N N . PRO A 1 90 ? -1.493 -9.710 1.173 1.00 90.56 90 PRO A N 1
ATOM 730 C CA . PRO A 1 90 ? -1.404 -9.559 -0.282 1.00 90.56 90 PRO A CA 1
ATOM 731 C C . PRO A 1 90 ? -1.657 -8.128 -0.766 1.00 90.56 90 PRO A C 1
ATOM 733 O O . PRO A 1 90 ? -1.044 -7.675 -1.727 1.00 90.56 90 PRO A O 1
ATOM 736 N N . PHE A 1 91 ? -2.562 -7.389 -0.117 1.00 91.12 91 PHE A N 1
ATOM 737 C CA . PHE A 1 91 ? -2.814 -5.992 -0.467 1.00 91.12 91 PHE A CA 1
ATOM 738 C C . PHE A 1 91 ? -1.584 -5.108 -0.213 1.00 91.12 91 PHE A C 1
ATOM 740 O O . PHE A 1 91 ? -1.216 -4.319 -1.081 1.00 91.12 91 PHE A O 1
ATOM 747 N N . ILE A 1 92 ? -0.924 -5.260 0.937 1.00 94.19 92 ILE A N 1
ATOM 748 C CA . ILE A 1 92 ? 0.293 -4.512 1.282 1.00 94.19 92 ILE A CA 1
ATOM 749 C C . ILE A 1 92 ? 1.464 -4.911 0.373 1.00 94.19 92 ILE A C 1
ATOM 751 O O . ILE A 1 92 ? 2.186 -4.036 -0.105 1.00 94.19 92 ILE A O 1
ATOM 755 N N . GLU A 1 93 ? 1.632 -6.205 0.089 1.00 91.31 93 GLU A N 1
ATOM 756 C CA . GLU A 1 93 ? 2.638 -6.705 -0.857 1.00 91.31 93 GLU A CA 1
ATOM 757 C C . GLU A 1 93 ? 2.435 -6.100 -2.250 1.00 91.31 93 GLU A C 1
ATOM 759 O O . GLU A 1 93 ? 3.384 -5.596 -2.849 1.00 91.31 93 GLU A O 1
ATOM 764 N N . ASN A 1 94 ? 1.191 -6.049 -2.733 1.00 89.81 94 ASN A N 1
ATOM 765 C CA . ASN A 1 94 ? 0.867 -5.437 -4.020 1.00 89.81 94 ASN A CA 1
ATOM 766 C C . ASN A 1 94 ? 1.220 -3.944 -4.067 1.00 89.81 94 ASN A C 1
ATOM 768 O O . ASN A 1 94 ? 1.809 -3.498 -5.051 1.00 89.81 94 ASN A O 1
ATOM 772 N N . LEU A 1 95 ? 0.937 -3.181 -3.004 1.00 91.94 95 LEU A N 1
ATOM 773 C CA . LEU A 1 95 ? 1.352 -1.773 -2.926 1.00 91.94 95 LEU A CA 1
ATOM 774 C C . LEU A 1 95 ? 2.879 -1.624 -2.965 1.00 91.94 95 LEU A C 1
ATOM 776 O O . LEU A 1 95 ? 3.400 -0.716 -3.612 1.00 91.94 95 LEU A O 1
ATOM 780 N N . ALA A 1 96 ? 3.611 -2.519 -2.299 1.00 92.25 96 ALA A N 1
ATOM 781 C CA . ALA A 1 96 ? 5.070 -2.516 -2.326 1.00 92.25 96 ALA A CA 1
ATOM 782 C C . ALA A 1 96 ? 5.623 -2.834 -3.723 1.00 92.25 96 ALA A C 1
ATOM 784 O O . ALA A 1 96 ? 6.528 -2.146 -4.202 1.00 92.25 96 ALA A O 1
ATOM 785 N N . HIS A 1 97 ? 5.043 -3.827 -4.402 1.00 89.12 97 HIS A N 1
ATOM 786 C CA . HIS A 1 97 ? 5.376 -4.160 -5.784 1.00 89.12 97 HIS A CA 1
ATOM 787 C C . HIS A 1 97 ? 5.129 -2.978 -6.729 1.00 89.12 97 HIS A C 1
ATOM 789 O O . HIS A 1 97 ? 6.000 -2.639 -7.532 1.00 89.12 97 HIS A O 1
ATOM 795 N N . GLU A 1 98 ? 3.979 -2.316 -6.614 1.00 86.50 98 GLU A N 1
ATOM 796 C CA . GLU A 1 98 ? 3.630 -1.161 -7.442 1.00 86.50 98 GLU A CA 1
ATOM 797 C C . GLU A 1 98 ? 4.575 0.027 -7.203 1.00 86.50 98 GLU A C 1
ATOM 799 O O . GLU A 1 98 ? 5.075 0.631 -8.159 1.00 86.50 98 GLU A O 1
ATOM 804 N N . ALA A 1 99 ? 4.898 0.321 -5.939 1.00 89.81 99 ALA A N 1
ATOM 805 C CA . ALA A 1 99 ? 5.869 1.351 -5.581 1.00 89.81 99 ALA A CA 1
ATOM 806 C C . ALA A 1 99 ? 7.264 1.046 -6.155 1.00 89.81 99 ALA A C 1
ATOM 808 O O . ALA A 1 99 ? 7.962 1.953 -6.622 1.00 89.81 99 ALA A O 1
ATOM 809 N N . TRP A 1 100 ? 7.673 -0.225 -6.163 1.00 91.00 100 TRP A N 1
ATOM 810 C CA . TRP A 1 100 ? 8.954 -0.649 -6.727 1.00 91.00 100 TRP A CA 1
ATOM 811 C C . TRP A 1 100 ? 9.007 -0.482 -8.245 1.00 91.00 100 TRP A C 1
ATOM 813 O O . TRP A 1 100 ? 9.973 0.088 -8.757 1.00 91.00 100 TRP A O 1
ATOM 823 N N . ILE A 1 101 ? 7.966 -0.919 -8.961 1.00 85.31 101 ILE A N 1
ATOM 824 C CA . ILE A 1 101 ? 7.865 -0.745 -10.417 1.00 85.31 101 ILE A CA 1
ATOM 825 C C . ILE A 1 101 ? 7.923 0.745 -10.755 1.00 85.31 101 ILE A C 1
ATOM 827 O O . ILE A 1 101 ? 8.751 1.178 -11.557 1.00 85.31 101 ILE A O 1
ATOM 831 N N . THR A 1 102 ? 7.090 1.543 -10.087 1.00 85.00 102 THR A N 1
ATOM 832 C CA . THR A 1 102 ? 6.970 2.982 -10.330 1.00 85.00 102 THR A CA 1
ATOM 833 C C . THR A 1 102 ? 8.287 3.716 -10.079 1.00 85.00 102 THR A C 1
ATOM 835 O O . THR A 1 102 ? 8.743 4.479 -10.934 1.00 85.00 102 THR A O 1
ATOM 838 N N . SER A 1 103 ? 8.935 3.470 -8.937 1.00 87.38 103 SER A N 1
ATOM 839 C CA . SER A 1 103 ? 10.208 4.113 -8.577 1.00 87.38 103 SER A CA 1
ATOM 840 C C . SER A 1 103 ? 11.353 3.702 -9.505 1.00 87.38 103 SER A C 1
ATOM 842 O O . SER A 1 103 ? 12.110 4.557 -9.968 1.00 87.38 103 SER A O 1
ATOM 844 N N . SER A 1 104 ? 11.440 2.418 -9.850 1.00 86.31 104 SER A N 1
ATOM 845 C CA . SER A 1 104 ? 12.461 1.884 -10.752 1.00 86.31 104 SER A CA 1
ATOM 846 C C . SER A 1 104 ? 12.323 2.434 -12.169 1.00 86.31 104 SER A C 1
ATOM 848 O O . SER A 1 104 ? 13.315 2.886 -12.740 1.00 86.31 104 SER A O 1
ATOM 850 N N . LEU A 1 105 ? 11.105 2.481 -12.720 1.00 83.56 105 LEU A N 1
ATOM 851 C CA . LEU A 1 105 ? 10.851 3.093 -14.028 1.00 83.56 105 LEU A CA 1
ATOM 852 C C . LEU A 1 105 ? 11.130 4.604 -14.013 1.00 83.56 105 LEU A C 1
ATOM 854 O O . LEU A 1 105 ? 11.770 5.132 -14.923 1.00 83.56 105 LEU A O 1
ATOM 858 N N . SER A 1 106 ? 10.716 5.296 -12.948 1.00 82.94 106 SER A N 1
ATOM 859 C CA . SER A 1 106 ? 10.901 6.748 -12.806 1.00 82.94 106 SER A CA 1
ATOM 860 C C . SER A 1 106 ? 12.360 7.162 -12.601 1.00 82.94 106 SER A C 1
ATOM 862 O O . SER A 1 106 ? 12.723 8.284 -12.949 1.00 82.94 106 SER A O 1
ATOM 864 N N . SER A 1 107 ? 13.212 6.268 -12.084 1.00 84.75 107 SER A N 1
ATOM 865 C CA . SER A 1 107 ? 14.647 6.521 -11.883 1.00 84.75 107 SER A CA 1
ATOM 866 C C . SER A 1 107 ? 15.403 6.823 -13.179 1.00 84.75 107 SER A C 1
ATOM 868 O O . SER A 1 107 ? 16.462 7.449 -13.139 1.00 84.75 107 SER A O 1
ATOM 870 N N . ARG A 1 108 ? 14.881 6.347 -14.322 1.00 76.75 108 ARG A N 1
ATOM 871 C CA . ARG A 1 108 ? 15.539 6.375 -15.639 1.00 76.75 108 ARG A CA 1
ATOM 872 C C . ARG A 1 108 ? 16.936 5.741 -15.649 1.00 76.75 108 ARG A C 1
ATOM 874 O O . ARG A 1 108 ? 17.721 5.993 -16.555 1.00 76.75 108 ARG A O 1
ATOM 881 N N . GLN A 1 109 ? 17.260 4.907 -14.663 1.00 84.12 109 GLN A N 1
ATOM 882 C CA . GLN A 1 109 ? 18.495 4.134 -14.669 1.00 84.12 109 GLN A CA 1
ATOM 883 C C . GLN A 1 109 ? 18.290 2.875 -15.508 1.00 84.12 109 GLN A C 1
ATOM 885 O O . GLN A 1 109 ? 17.378 2.089 -15.255 1.00 84.12 109 GLN A O 1
ATOM 890 N N . VAL A 1 110 ? 19.157 2.675 -16.502 1.00 81.31 110 VAL A N 1
ATOM 891 C CA . VAL A 1 110 ? 19.085 1.557 -17.457 1.00 81.31 110 VAL A CA 1
ATOM 892 C C . VAL A 1 110 ? 18.994 0.203 -16.744 1.00 81.31 110 VAL A C 1
ATOM 894 O O . VAL A 1 110 ? 18.172 -0.631 -17.113 1.00 81.31 110 VAL A O 1
ATOM 897 N N . SER A 1 111 ? 19.794 -0.001 -15.694 1.00 85.88 111 SER A N 1
ATOM 898 C CA . SER A 1 111 ? 19.804 -1.226 -14.885 1.00 85.88 111 SER A CA 1
ATOM 899 C C . SER A 1 111 ? 18.467 -1.479 -14.184 1.00 85.88 111 SER A C 1
ATOM 901 O O . SER A 1 111 ? 17.926 -2.577 -14.294 1.00 85.88 111 SER A O 1
ATOM 903 N N . SER A 1 112 ? 17.908 -0.466 -13.517 1.00 85.50 112 SER A N 1
ATOM 904 C CA . SER A 1 112 ? 16.630 -0.566 -12.801 1.00 85.50 112 SER A CA 1
ATOM 905 C C . SER A 1 112 ? 15.457 -0.799 -13.752 1.00 85.50 112 SER A C 1
ATOM 907 O O . SER A 1 112 ? 14.607 -1.648 -13.489 1.00 85.50 112 SER A O 1
ATOM 909 N N . VAL A 1 113 ? 15.426 -0.100 -14.893 1.00 82.56 113 VAL A N 1
ATOM 910 C CA . VAL A 1 113 ? 14.395 -0.319 -15.920 1.00 82.56 113 VAL A CA 1
ATOM 911 C C . VAL A 1 113 ? 14.503 -1.732 -16.491 1.00 82.56 113 VAL A C 1
ATOM 913 O O . VAL A 1 113 ? 13.495 -2.423 -16.608 1.00 82.56 113 VAL A O 1
ATOM 916 N N . HIS A 1 114 ? 15.714 -2.196 -16.803 1.00 81.50 114 HIS A N 1
ATOM 917 C CA . HIS A 1 114 ? 15.928 -3.552 -17.303 1.00 81.50 114 HIS A CA 1
ATOM 918 C C . HIS A 1 114 ? 15.466 -4.618 -16.303 1.00 81.50 114 HIS A C 1
ATOM 920 O O . HIS A 1 114 ? 14.822 -5.589 -16.695 1.00 81.50 114 HIS A O 1
ATOM 926 N N . GLU A 1 115 ? 15.757 -4.443 -15.013 1.00 85.12 115 GLU A N 1
ATOM 927 C CA . GLU A 1 115 ? 15.327 -5.371 -13.965 1.00 85.12 115 GLU A CA 1
ATOM 928 C C . GLU A 1 115 ? 13.798 -5.473 -13.872 1.00 85.12 115 GLU A C 1
ATOM 930 O O . GLU A 1 115 ? 13.256 -6.582 -13.869 1.00 85.12 115 GLU A O 1
ATOM 935 N N . VAL A 1 116 ? 13.096 -4.334 -13.861 1.00 84.00 116 VAL A N 1
ATOM 936 C CA . VAL A 1 116 ? 11.624 -4.294 -13.872 1.00 84.00 116 VAL A CA 1
ATOM 937 C C . VAL A 1 116 ? 11.067 -4.992 -15.099 1.00 84.00 116 VAL A C 1
ATOM 939 O O . VAL A 1 116 ? 10.219 -5.873 -14.973 1.00 84.00 116 VAL A O 1
ATOM 942 N N . MET A 1 117 ? 11.555 -4.629 -16.283 1.00 78.38 117 MET A N 1
ATOM 943 C CA . MET A 1 117 ? 11.015 -5.161 -17.529 1.00 78.38 117 MET A CA 1
ATOM 944 C C . MET A 1 117 ? 11.278 -6.666 -17.674 1.00 78.38 117 MET A C 1
ATOM 946 O O . MET A 1 117 ? 10.405 -7.389 -18.148 1.00 78.38 117 MET A O 1
ATOM 950 N N . ASN A 1 118 ? 12.427 -7.157 -17.197 1.00 81.50 118 ASN A N 1
ATOM 951 C CA . ASN A 1 118 ? 12.733 -8.585 -17.173 1.00 81.50 118 ASN A CA 1
ATOM 952 C C . ASN A 1 118 ? 11.857 -9.359 -16.178 1.00 81.50 118 ASN A C 1
ATOM 954 O O . ASN A 1 118 ? 11.505 -10.502 -16.435 1.00 81.50 118 ASN A O 1
ATOM 958 N N . ARG A 1 119 ? 11.482 -8.766 -15.039 1.00 79.94 119 ARG A N 1
ATOM 959 C CA . ARG A 1 119 ? 10.522 -9.407 -14.127 1.00 79.94 119 ARG A CA 1
ATOM 960 C C . ARG A 1 119 ? 9.114 -9.425 -14.712 1.00 79.94 119 ARG A C 1
ATOM 962 O O . ARG A 1 119 ? 8.458 -10.458 -14.648 1.00 79.94 119 ARG A O 1
ATOM 969 N N . LEU A 1 120 ? 8.671 -8.320 -15.311 1.00 75.19 120 LEU A N 1
ATOM 970 C CA . LEU A 1 120 ? 7.341 -8.220 -15.920 1.00 75.19 120 LEU A CA 1
ATOM 971 C C . LEU A 1 120 ? 7.165 -9.174 -17.108 1.00 75.19 120 LEU A C 1
ATOM 973 O O . LEU A 1 120 ? 6.087 -9.731 -17.267 1.00 75.19 120 LEU A O 1
ATOM 977 N N . SER A 1 121 ? 8.211 -9.422 -17.902 1.00 72.69 121 SER A N 1
ATOM 978 C CA . SER A 1 121 ? 8.143 -10.364 -19.030 1.00 72.69 121 SER A CA 1
ATOM 979 C C . SER A 1 121 ? 7.975 -11.831 -18.615 1.00 72.69 121 SER A C 1
ATOM 981 O O . SER A 1 121 ? 7.589 -12.655 -19.439 1.00 72.69 121 SER A O 1
ATOM 983 N N . GLN A 1 122 ? 8.243 -12.163 -17.349 1.00 74.38 122 GLN A N 1
ATOM 984 C CA . GLN A 1 122 ? 8.077 -13.511 -16.795 1.00 74.38 122 GLN A CA 1
ATOM 985 C C . GLN A 1 122 ? 6.697 -13.724 -16.157 1.00 74.38 122 GLN A C 1
ATOM 987 O O . GLN A 1 122 ? 6.374 -14.842 -15.753 1.00 74.38 122 GLN A O 1
ATOM 992 N N . VAL A 1 123 ? 5.879 -12.673 -16.041 1.00 68.81 123 VAL A N 1
ATOM 993 C CA . VAL A 1 123 ? 4.525 -12.763 -15.491 1.00 68.81 123 VAL A CA 1
ATOM 994 C C . VAL A 1 123 ? 3.545 -12.970 -16.652 1.00 68.81 123 VAL A C 1
ATOM 996 O O . VAL A 1 123 ? 3.465 -12.115 -17.529 1.00 68.81 123 VAL A O 1
ATOM 999 N N . PRO A 1 124 ? 2.760 -14.065 -16.680 1.00 58.97 124 PRO A N 1
ATOM 1000 C CA . PRO A 1 124 ? 1.855 -14.381 -17.791 1.00 58.97 124 PRO A CA 1
ATOM 1001 C C . PRO A 1 124 ? 0.561 -13.545 -17.777 1.00 58.97 124 PRO A C 1
ATOM 1003 O O . PRO A 1 124 ? -0.458 -13.966 -18.317 1.00 58.97 124 PRO A O 1
ATOM 1006 N N . VAL A 1 125 ? 0.571 -12.390 -17.111 1.00 63.19 125 VAL A N 1
ATOM 1007 C CA . VAL A 1 125 ? -0.595 -11.534 -16.877 1.00 63.19 125 VAL A CA 1
ATOM 1008 C C . VAL A 1 125 ? -0.224 -10.102 -17.235 1.00 63.19 125 VAL A C 1
ATOM 1010 O O . VAL A 1 125 ? 0.894 -9.658 -16.970 1.00 63.19 125 VAL A O 1
ATOM 1013 N N . VAL A 1 126 ? -1.173 -9.380 -17.829 1.00 62.75 126 VAL A N 1
ATOM 1014 C CA . VAL A 1 126 ? -1.034 -7.960 -18.170 1.00 62.75 126 VAL A CA 1
ATOM 1015 C C . VAL A 1 126 ? -0.624 -7.158 -16.922 1.00 62.75 126 VAL A C 1
ATOM 1017 O O . VAL A 1 126 ? -1.297 -7.266 -15.892 1.00 62.75 126 VAL A O 1
ATOM 1020 N N . PRO A 1 127 ? 0.460 -6.356 -16.974 1.00 64.50 127 PRO A N 1
ATOM 1021 C CA . PRO A 1 127 ? 0.832 -5.482 -15.867 1.00 64.50 127 PRO A CA 1
ATOM 1022 C C . PRO A 1 127 ? -0.296 -4.494 -15.523 1.00 64.50 127 PRO A C 1
ATOM 1024 O O . PRO A 1 127 ? -1.036 -4.085 -16.419 1.00 64.50 127 PRO A O 1
ATOM 1027 N N . PRO A 1 128 ? -0.413 -4.044 -14.260 1.00 66.38 128 PRO A N 1
ATOM 1028 C CA . PRO A 1 128 ? -1.414 -3.052 -13.867 1.00 66.38 128 PRO A CA 1
ATOM 1029 C C . PRO A 1 128 ? -1.362 -1.782 -14.731 1.00 66.38 128 PRO A C 1
ATOM 1031 O O . PRO A 1 128 ? -0.281 -1.349 -15.139 1.00 66.38 128 PRO A O 1
ATOM 1034 N N . LEU A 1 129 ? -2.513 -1.135 -14.953 1.00 66.69 129 LEU A N 1
ATOM 1035 C CA . LEU A 1 129 ? -2.637 0.046 -15.824 1.00 66.69 129 LEU A CA 1
ATOM 1036 C C . LEU A 1 129 ? -1.650 1.169 -15.463 1.00 66.69 129 LEU A C 1
ATOM 1038 O O . LEU A 1 129 ? -1.041 1.770 -16.344 1.00 66.69 129 LEU A O 1
ATOM 1042 N N . GLU A 1 130 ? -1.427 1.413 -14.173 1.00 66.19 130 GLU A N 1
ATOM 1043 C CA . GLU A 1 130 ? -0.461 2.412 -13.702 1.00 66.19 130 GLU A CA 1
ATOM 1044 C C . GLU A 1 130 ? 0.991 2.059 -14.046 1.00 66.19 130 GLU A C 1
ATOM 1046 O O . GLU A 1 130 ? 1.789 2.939 -14.379 1.00 66.19 130 GLU A O 1
ATOM 1051 N N . SER A 1 131 ? 1.330 0.767 -14.058 1.00 68.69 131 SER A N 1
ATOM 1052 C CA . SER A 1 131 ? 2.626 0.295 -14.556 1.00 68.69 131 SER A CA 1
ATOM 1053 C C . SER A 1 131 ? 2.740 0.528 -16.064 1.00 68.69 131 SER A C 1
ATOM 1055 O O . SER A 1 131 ? 3.759 1.042 -16.524 1.00 68.69 131 SER A O 1
ATOM 1057 N N . LEU A 1 132 ? 1.683 0.239 -16.835 1.00 71.44 132 LEU A N 1
ATOM 1058 C CA . LEU A 1 132 ? 1.634 0.508 -18.282 1.00 71.44 132 LEU A CA 1
ATOM 1059 C C . LEU A 1 132 ? 1.767 2.005 -18.599 1.00 71.44 132 LEU A C 1
ATOM 1061 O O . LEU A 1 132 ? 2.478 2.378 -19.536 1.00 71.44 132 LEU A O 1
ATOM 1065 N N . ARG A 1 133 ? 1.155 2.872 -17.786 1.00 71.38 133 ARG A N 1
ATOM 1066 C CA . ARG A 1 133 ? 1.281 4.331 -17.888 1.00 71.38 133 ARG A CA 1
ATOM 1067 C C . ARG A 1 133 ? 2.726 4.786 -17.680 1.00 71.38 133 ARG A C 1
ATOM 1069 O O . ARG A 1 133 ? 3.242 5.568 -18.478 1.00 71.38 133 ARG A O 1
ATOM 1076 N N . HIS A 1 134 ? 3.412 4.263 -16.664 1.00 68.56 134 HIS A N 1
ATOM 1077 C CA . HIS A 1 134 ? 4.825 4.582 -16.428 1.00 68.56 134 HIS A CA 1
ATOM 1078 C C . HIS A 1 134 ? 5.735 4.042 -17.534 1.00 68.56 134 HIS A C 1
ATOM 1080 O O . HIS A 1 134 ? 6.613 4.763 -18.001 1.00 68.56 134 HIS A O 1
ATOM 1086 N N . ILE A 1 135 ? 5.493 2.821 -18.018 1.00 71.25 135 ILE A N 1
ATOM 1087 C CA . ILE A 1 135 ? 6.204 2.261 -19.177 1.00 71.25 135 ILE A CA 1
ATOM 1088 C C . ILE A 1 135 ? 6.025 3.173 -20.403 1.00 71.25 135 ILE A C 1
ATOM 1090 O O . ILE A 1 135 ? 7.002 3.498 -21.078 1.00 71.25 135 ILE A O 1
ATOM 1094 N N . SER A 1 136 ? 4.801 3.649 -20.651 1.00 69.38 136 SER A N 1
ATOM 1095 C CA . SER A 1 136 ? 4.482 4.588 -21.735 1.00 69.38 136 SER A CA 1
ATOM 1096 C C . SER A 1 136 ? 5.244 5.908 -21.607 1.00 69.38 136 SER A C 1
ATOM 1098 O O . SER A 1 136 ? 5.847 6.369 -22.574 1.00 69.38 136 SER A O 1
ATOM 1100 N N . LEU A 1 137 ? 5.282 6.501 -20.410 1.00 70.62 137 LEU A N 1
ATOM 1101 C CA . LEU A 1 137 ? 6.037 7.732 -20.147 1.00 70.62 137 LEU A CA 1
ATOM 1102 C C . LEU A 1 137 ? 7.536 7.565 -20.418 1.00 70.62 137 LEU A C 1
ATOM 1104 O O . LEU A 1 137 ? 8.176 8.457 -20.981 1.00 70.62 137 LEU A O 1
ATOM 1108 N N . VAL A 1 138 ? 8.101 6.419 -20.039 1.00 69.50 138 VAL A N 1
ATOM 1109 C CA . VAL A 1 138 ? 9.517 6.135 -20.275 1.00 69.50 138 VAL A CA 1
ATOM 1110 C C . VAL A 1 138 ? 9.797 5.913 -21.769 1.00 69.50 138 VAL A C 1
ATOM 1112 O O . VAL A 1 138 ? 10.823 6.378 -22.260 1.00 69.50 138 VAL A O 1
ATOM 1115 N N . LEU A 1 139 ? 8.880 5.306 -22.529 1.00 68.38 139 LEU A N 1
ATOM 1116 C CA . LEU A 1 139 ? 9.017 5.151 -23.986 1.00 68.38 139 LEU A CA 1
ATOM 1117 C C . LEU A 1 139 ? 9.053 6.477 -24.752 1.00 68.38 139 LEU A C 1
ATOM 1119 O O . LEU A 1 139 ? 9.765 6.593 -25.749 1.00 68.38 139 LEU A O 1
ATOM 1123 N N . VAL A 1 140 ? 8.312 7.482 -24.284 1.00 69.12 140 VAL A N 1
ATOM 1124 C CA . VAL A 1 140 ? 8.290 8.822 -24.895 1.00 69.12 140 VAL A CA 1
ATOM 1125 C C . VAL A 1 140 ? 9.572 9.614 -24.577 1.00 69.12 140 VAL A C 1
ATOM 1127 O O . VAL A 1 140 ? 9.864 10.617 -25.231 1.00 69.12 140 VAL A O 1
ATOM 1130 N N . CYS A 1 141 ? 10.396 9.165 -23.622 1.00 67.44 141 CYS A N 1
ATOM 1131 C CA . CYS A 1 141 ? 11.674 9.811 -23.318 1.00 67.44 141 CYS A CA 1
ATOM 1132 C C . CYS A 1 141 ? 12.711 9.566 -24.433 1.00 67.44 141 CYS A C 1
ATOM 1134 O O . CYS A 1 141 ? 12.798 8.453 -24.941 1.00 67.44 141 CYS A O 1
ATOM 1136 N N . PRO A 1 142 ? 13.569 10.549 -24.777 1.00 69.56 142 PRO A N 1
ATOM 1137 C CA . PRO A 1 142 ? 14.522 10.459 -25.894 1.00 69.56 142 PRO A CA 1
ATOM 1138 C C . PRO A 1 142 ? 15.734 9.532 -25.649 1.00 69.56 142 PRO A C 1
ATOM 1140 O O . PRO A 1 142 ? 16.685 9.543 -26.433 1.00 69.56 142 PRO A O 1
ATOM 1143 N N . ASP A 1 143 ? 15.734 8.743 -24.571 1.00 77.69 143 ASP A N 1
ATOM 1144 C CA . ASP A 1 143 ? 16.828 7.828 -24.242 1.00 77.69 143 ASP A CA 1
ATOM 1145 C C . ASP A 1 143 ? 16.722 6.532 -25.058 1.00 77.69 143 ASP A C 1
ATOM 1147 O O . ASP A 1 143 ? 15.926 5.636 -24.767 1.00 77.69 143 ASP A O 1
ATOM 1151 N N . ARG A 1 144 ? 17.567 6.424 -26.089 1.00 75.81 144 ARG A N 1
ATOM 1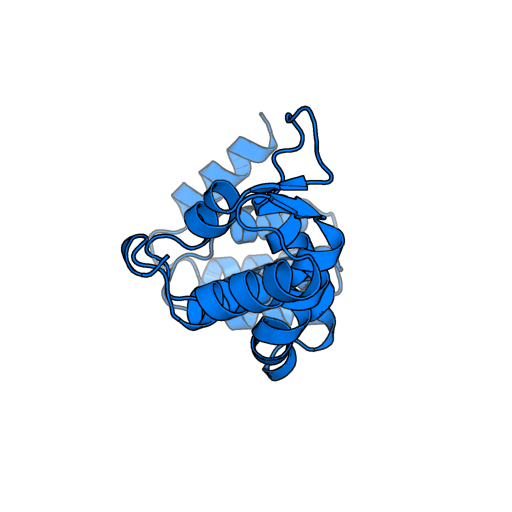152 C CA . ARG A 1 144 ? 17.568 5.285 -27.015 1.00 75.81 144 ARG A CA 1
ATOM 1153 C C . ARG A 1 144 ? 17.893 3.949 -26.349 1.00 75.81 144 ARG A C 1
ATOM 1155 O O . ARG A 1 144 ? 17.411 2.928 -26.827 1.00 75.81 144 ARG A O 1
ATOM 1162 N N . GLN A 1 145 ? 18.702 3.917 -25.287 1.00 75.88 145 GLN A N 1
ATOM 1163 C CA . GLN A 1 145 ? 19.037 2.648 -24.630 1.00 75.88 145 GLN A CA 1
ATOM 1164 C C . GLN A 1 145 ? 17.835 2.112 -23.856 1.00 75.88 145 GLN A C 1
ATOM 1166 O O . GLN A 1 145 ? 17.494 0.934 -23.962 1.00 75.88 145 GLN A O 1
ATOM 1171 N N . ILE A 1 146 ? 17.145 2.998 -23.142 1.00 70.88 146 ILE A N 1
ATOM 1172 C CA . ILE A 1 146 ? 15.943 2.653 -22.385 1.00 70.88 146 ILE A CA 1
ATOM 1173 C C . ILE A 1 146 ? 14.798 2.255 -23.329 1.00 70.88 146 ILE A C 1
ATOM 1175 O O . ILE A 1 146 ? 14.123 1.253 -23.090 1.00 70.88 146 ILE A O 1
ATOM 1179 N N . GLN A 1 147 ? 14.628 2.970 -24.446 1.00 72.88 147 GLN A N 1
ATOM 1180 C CA . GLN A 1 147 ? 13.647 2.620 -25.478 1.00 72.88 147 GLN A CA 1
ATOM 1181 C C . GLN A 1 147 ? 13.870 1.215 -26.052 1.00 72.88 147 GLN A C 1
ATOM 1183 O O . GLN A 1 147 ? 12.906 0.475 -26.236 1.00 72.88 147 GLN A O 1
ATOM 1188 N N . VAL A 1 148 ? 15.123 0.818 -26.310 1.00 75.12 148 VAL A N 1
ATOM 1189 C CA . VAL A 1 148 ? 15.445 -0.526 -26.825 1.00 75.12 148 VAL A CA 1
ATOM 1190 C C . VAL A 1 148 ? 15.105 -1.614 -25.805 1.00 75.12 148 VAL A C 1
ATOM 1192 O O . VAL A 1 148 ? 14.544 -2.644 -26.180 1.00 75.12 148 VAL A O 1
ATOM 1195 N N . ILE A 1 149 ? 15.393 -1.390 -24.520 1.00 68.69 149 ILE A N 1
ATOM 1196 C CA . ILE A 1 149 ? 15.087 -2.345 -23.443 1.00 68.69 149 ILE A CA 1
ATOM 1197 C C . ILE A 1 149 ? 13.579 -2.539 -23.302 1.00 68.69 149 ILE A C 1
ATOM 1199 O O . ILE A 1 149 ? 13.097 -3.674 -23.286 1.00 68.69 149 ILE A O 1
ATOM 1203 N N . ILE A 1 150 ? 12.827 -1.438 -23.250 1.00 69.06 150 ILE A N 1
ATOM 1204 C CA . ILE A 1 150 ? 11.372 -1.501 -23.121 1.00 69.06 150 ILE A CA 1
ATOM 1205 C C . ILE A 1 150 ? 10.750 -2.097 -24.383 1.00 69.06 150 ILE A C 1
ATOM 1207 O O . ILE A 1 150 ? 9.915 -2.989 -24.272 1.00 69.06 150 ILE A O 1
ATOM 1211 N N . GLY A 1 151 ? 11.190 -1.678 -25.573 1.00 66.75 151 GLY A N 1
ATOM 1212 C CA . GLY A 1 151 ? 10.712 -2.224 -26.843 1.00 66.75 151 GLY A CA 1
ATOM 1213 C C . GLY A 1 151 ? 10.924 -3.736 -26.944 1.00 66.75 151 GLY A C 1
ATOM 1214 O O . GLY A 1 151 ? 10.004 -4.461 -27.310 1.00 66.75 151 GLY A O 1
ATOM 1215 N N . SER A 1 152 ? 12.092 -4.230 -26.525 1.00 63.50 152 SER A N 1
ATOM 1216 C CA . SER A 1 152 ? 12.395 -5.669 -26.511 1.00 63.50 152 SER A CA 1
ATOM 1217 C C . SER A 1 152 ? 11.498 -6.443 -25.538 1.00 63.50 152 SER A C 1
ATOM 1219 O O . SER A 1 152 ? 11.053 -7.546 -25.846 1.00 63.50 152 SER A O 1
ATOM 1221 N N . CYS A 1 153 ? 11.180 -5.856 -24.382 1.00 61.25 153 CYS A N 1
ATOM 1222 C CA . CYS A 1 153 ? 10.317 -6.494 -23.390 1.00 61.25 153 CYS A CA 1
ATOM 1223 C C . CYS A 1 153 ? 8.830 -6.418 -23.755 1.00 61.25 153 CYS A C 1
ATOM 1225 O O . CYS A 1 153 ? 8.108 -7.376 -23.515 1.00 61.25 153 CYS A O 1
ATOM 1227 N N . ILE A 1 154 ? 8.366 -5.343 -24.398 1.00 62.91 154 ILE A N 1
ATOM 1228 C CA . ILE A 1 154 ? 7.002 -5.265 -24.942 1.00 62.91 154 ILE A CA 1
ATOM 1229 C C . ILE A 1 154 ? 6.804 -6.327 -26.022 1.00 62.91 154 ILE A C 1
ATOM 1231 O O . ILE A 1 154 ? 5.754 -6.960 -26.045 1.00 62.91 154 ILE A O 1
ATOM 1235 N N . ILE A 1 155 ? 7.810 -6.587 -26.865 1.00 57.84 155 ILE A N 1
ATOM 1236 C CA . ILE A 1 155 ? 7.779 -7.681 -27.851 1.00 57.84 155 ILE A CA 1
ATOM 1237 C C . ILE A 1 155 ? 7.649 -9.054 -27.162 1.00 57.84 155 ILE A C 1
ATOM 1239 O O . ILE A 1 155 ? 6.908 -9.909 -27.633 1.00 57.84 155 ILE A O 1
ATOM 1243 N N . LEU A 1 156 ? 8.312 -9.256 -26.019 1.00 53.66 156 LEU A N 1
ATOM 1244 C CA . LEU A 1 156 ? 8.198 -10.485 -25.218 1.00 53.66 156 LEU A CA 1
ATOM 1245 C C . LEU A 1 156 ? 6.836 -10.629 -24.520 1.00 53.66 156 LEU A C 1
ATOM 1247 O O . LEU A 1 156 ? 6.306 -11.731 -24.435 1.00 53.66 156 LEU A O 1
ATOM 1251 N N . ILE A 1 157 ? 6.263 -9.521 -24.047 1.00 54.59 157 ILE A N 1
ATOM 1252 C CA . ILE A 1 157 ? 4.947 -9.484 -23.395 1.00 54.59 157 ILE A CA 1
ATOM 1253 C C . ILE A 1 157 ? 3.806 -9.589 -24.437 1.00 54.59 157 ILE A C 1
ATOM 1255 O O . ILE A 1 157 ? 2.698 -10.017 -24.117 1.00 54.59 157 ILE A O 1
ATOM 1259 N N . SER A 1 158 ? 4.053 -9.243 -25.707 1.00 52.62 158 SER A N 1
ATOM 1260 C CA . SER A 1 158 ? 3.048 -9.216 -26.784 1.00 52.62 158 SER A CA 1
ATOM 1261 C C . SER A 1 158 ? 2.781 -10.583 -27.425 1.00 52.62 158 SER A C 1
ATOM 1263 O O . SER A 1 158 ? 2.862 -10.770 -28.638 1.00 52.62 158 SER A O 1
ATOM 1265 N N . LEU A 1 159 ? 2.309 -11.516 -26.599 1.00 52.00 159 LEU A N 1
ATOM 1266 C CA . LEU A 1 159 ? 1.462 -12.624 -27.035 1.00 52.00 159 LEU A CA 1
ATOM 1267 C C . LEU A 1 159 ? 0.002 -12.342 -26.619 1.00 52.00 159 LEU A C 1
ATOM 1269 O O . LEU A 1 159 ? -0.522 -12.846 -25.636 1.00 52.00 159 LEU A O 1
ATOM 1273 N N . SER A 1 160 ? -0.646 -11.532 -27.465 1.00 49.72 160 SER A N 1
ATOM 1274 C CA . SER A 1 160 ? -2.085 -11.487 -27.807 1.00 49.72 160 SER A CA 1
ATOM 1275 C C . SER A 1 160 ? -3.104 -10.550 -27.124 1.00 49.72 160 SER A C 1
ATOM 1277 O O . SER A 1 160 ? -4.075 -10.242 -27.806 1.00 49.72 160 SER A O 1
ATOM 1279 N N . GLU A 1 161 ? -2.911 -9.971 -25.930 1.00 55.06 161 GLU A N 1
ATOM 1280 C CA . GLU A 1 161 ? -3.969 -9.103 -25.323 1.00 55.06 161 GLU A CA 1
ATOM 1281 C C . GLU A 1 161 ? -3.510 -7.694 -24.880 1.00 55.06 161 GLU A C 1
ATOM 1283 O O . GLU A 1 161 ? -4.327 -6.814 -24.640 1.00 55.06 161 GLU A O 1
ATOM 1288 N N . LEU A 1 162 ? -2.202 -7.413 -24.866 1.00 55.09 162 LEU A N 1
ATOM 1289 C CA . LEU A 1 162 ? -1.642 -6.189 -24.265 1.00 55.09 162 LEU A CA 1
ATOM 1290 C C . LEU A 1 162 ? -1.821 -4.892 -25.080 1.00 55.09 162 LEU A C 1
ATOM 1292 O O . LEU A 1 162 ? -1.707 -3.796 -24.534 1.00 55.09 162 LEU A O 1
ATOM 1296 N N . ILE A 1 163 ? -2.005 -4.991 -26.402 1.00 56.47 163 ILE A N 1
ATOM 1297 C CA . ILE A 1 163 ? -1.915 -3.828 -27.305 1.00 56.47 163 ILE A CA 1
ATOM 1298 C C . ILE A 1 163 ? -3.104 -2.882 -27.115 1.00 56.47 163 ILE A C 1
ATOM 1300 O O . ILE A 1 163 ? -2.907 -1.668 -27.137 1.00 56.47 163 ILE A O 1
ATOM 1304 N N . SER A 1 164 ? -4.316 -3.407 -26.908 1.00 58.53 164 SER A N 1
ATOM 1305 C CA . SER A 1 164 ? -5.506 -2.573 -26.693 1.00 58.53 164 SER A CA 1
ATOM 1306 C C . SER A 1 164 ? -5.379 -1.745 -25.419 1.00 58.53 164 SER A C 1
ATOM 1308 O O . SER A 1 164 ? -5.570 -0.532 -25.463 1.00 58.53 164 SER A O 1
ATOM 1310 N N . ASP A 1 165 ? -4.972 -2.379 -24.321 1.00 58.25 165 ASP A N 1
ATOM 1311 C CA . ASP A 1 165 ? -4.904 -1.752 -22.999 1.00 58.25 165 ASP A CA 1
ATOM 1312 C C . ASP A 1 165 ? -3.726 -0.778 -22.912 1.00 58.25 165 ASP A C 1
ATOM 1314 O O . ASP A 1 165 ? -3.845 0.322 -22.365 1.00 58.25 165 ASP A O 1
ATOM 1318 N N . PHE A 1 166 ? -2.598 -1.129 -23.540 1.00 59.03 166 PHE A N 1
ATOM 1319 C CA . PHE A 1 166 ? -1.460 -0.229 -23.677 1.00 59.03 166 PHE A CA 1
ATOM 1320 C C . PHE A 1 166 ? -1.822 1.012 -24.506 1.00 59.03 166 PHE A C 1
ATOM 1322 O O . PHE A 1 166 ? -1.568 2.132 -24.062 1.00 59.03 166 PHE A O 1
ATOM 1329 N N . LEU A 1 167 ? -2.477 0.848 -25.663 1.00 60.53 167 LEU A N 1
ATOM 1330 C CA . LEU A 1 167 ? -2.946 1.974 -26.481 1.00 60.53 167 LEU A CA 1
ATOM 1331 C C . LEU A 1 167 ? -3.966 2.843 -25.739 1.00 60.53 167 LEU A C 1
ATOM 1333 O O . LEU A 1 167 ? -3.929 4.066 -25.867 1.00 60.53 167 LEU A O 1
ATOM 1337 N N . GLN A 1 168 ? -4.845 2.240 -24.939 1.00 62.38 168 GLN A N 1
ATOM 1338 C CA . GLN A 1 168 ? -5.826 2.967 -24.139 1.00 62.38 168 GLN A CA 1
ATOM 1339 C C . GLN A 1 168 ? -5.150 3.792 -23.032 1.00 62.38 168 GLN A C 1
ATOM 1341 O O . GLN A 1 168 ? -5.480 4.967 -22.855 1.00 62.38 168 GLN A O 1
ATOM 1346 N N . SER A 1 169 ? -4.137 3.230 -22.360 1.00 57.50 169 SER A N 1
ATOM 1347 C CA . SER A 1 169 ? -3.306 3.965 -21.397 1.00 57.50 169 SER A CA 1
ATOM 1348 C C . SER A 1 169 ? -2.537 5.113 -22.063 1.00 57.50 169 SER A C 1
ATOM 1350 O O . SER A 1 169 ? -2.516 6.230 -21.545 1.00 57.50 169 SER A O 1
ATOM 1352 N N . PHE A 1 170 ? -1.997 4.885 -23.264 1.00 58.94 170 PHE A N 1
ATOM 1353 C CA . PHE A 1 170 ? -1.311 5.909 -24.044 1.00 58.94 170 PHE A CA 1
ATOM 1354 C C . PHE A 1 170 ? -2.269 7.035 -24.446 1.00 58.94 170 PHE A C 1
ATOM 1356 O O . PHE A 1 170 ? -1.914 8.201 -24.343 1.00 58.94 170 PHE A O 1
ATOM 1363 N N . HIS A 1 171 ? -3.505 6.719 -24.840 1.00 57.72 171 HIS A N 1
ATOM 1364 C CA . HIS A 1 171 ? -4.503 7.728 -25.197 1.00 57.72 171 HIS A CA 1
ATOM 1365 C C . HIS A 1 171 ? -4.915 8.597 -23.996 1.00 57.72 171 HIS A C 1
ATOM 1367 O O . HIS A 1 171 ? -5.047 9.809 -24.143 1.00 57.72 171 HIS A O 1
ATOM 1373 N N . SER A 1 172 ? -5.028 8.008 -22.798 1.00 57.31 172 SER A N 1
ATOM 1374 C CA . SER A 1 172 ? -5.338 8.742 -21.558 1.00 57.31 172 SER A CA 1
ATOM 1375 C C . SER A 1 172 ? -4.248 9.716 -21.094 1.00 57.31 172 SER A C 1
ATOM 1377 O O . SER A 1 172 ? -4.521 10.593 -20.288 1.00 57.31 172 SER A O 1
ATOM 1379 N N . LEU A 1 173 ? -3.017 9.588 -21.598 1.00 53.25 173 LEU A N 1
ATOM 1380 C CA . LEU A 1 173 ? -1.910 10.510 -21.309 1.00 53.25 173 LEU A CA 1
ATOM 1381 C C . LEU A 1 173 ? -1.983 11.822 -22.112 1.00 53.25 173 LEU A C 1
ATOM 1383 O O . LEU A 1 173 ? -1.270 12.768 -21.784 1.00 53.25 173 LEU A O 1
ATOM 1387 N N . PHE A 1 174 ? -2.807 11.873 -23.164 1.00 48.16 174 PHE A N 1
ATOM 1388 C CA . PHE A 1 174 ? -2.944 13.021 -24.071 1.00 48.16 174 PHE A CA 1
ATOM 1389 C C . PHE A 1 174 ? -4.340 13.676 -24.029 1.00 48.16 174 PHE A C 1
ATOM 1391 O O . PHE A 1 174 ? -4.640 14.509 -24.887 1.00 48.16 174 PHE A O 1
ATOM 1398 N N . LEU A 1 175 ? -5.171 13.320 -23.043 1.00 44.03 175 LEU A N 1
ATOM 1399 C CA . LEU A 1 175 ? -6.459 13.944 -22.706 1.00 44.03 175 LEU A CA 1
ATOM 1400 C C . LEU A 1 175 ? -6.383 14.548 -21.301 1.00 44.03 175 LEU A C 1
ATOM 1402 O O . LEU A 1 175 ? -6.958 15.643 -21.118 1.00 44.03 175 LEU A O 1
#

InterPro domains:
  IPR026136 RIPOR family member 3 [PTHR15829] (10-157)